Protein AF-B4WR32-F1 (afdb_monomer)

Solvent-accessible surface area (backbone atoms only — not comparable to full-atom values): 3420 Å² total; per-residue (Å²): 107,49,72,41,76,97,69,76,42,78,42,49,58,76,43,79,46,78,55,92,79,28,37,36,38,30,31,73,89,70,36,33,33,40,25,55,82,68,67,85,80,71,86,64,96,77,92,72,70,64,44,77,79,89

Foldseek 3Di:
DDADVVVRDDFDFPDWDDDPQWIWTATPVGWTWIWHPQDVVNPDDDDGDIDTPD

Mean predicted aligned error: 4.48 Å

Secondary structure (DSSP, 8-state):
-EEEGGGTEEE-EEEEEEETTEEEEEETTS-EEEEES--SS--S-----EEE--

Sequence (54 aa):
MAYVAKKDLEQEVTQKARADEDHVLTLANGWELQIAGLDDPIQTPQTVRAKRVK

Structure (mmCIF, N/CA/C/O backbone):
data_AF-B4WR32-F1
#
_entry.id   AF-B4WR32-F1
#
loop_
_atom_site.group_PDB
_atom_site.id
_atom_site.type_symbol
_atom_site.label_atom_id
_atom_site.label_alt_id
_atom_site.label_comp_id
_atom_site.label_asym_id
_atom_sit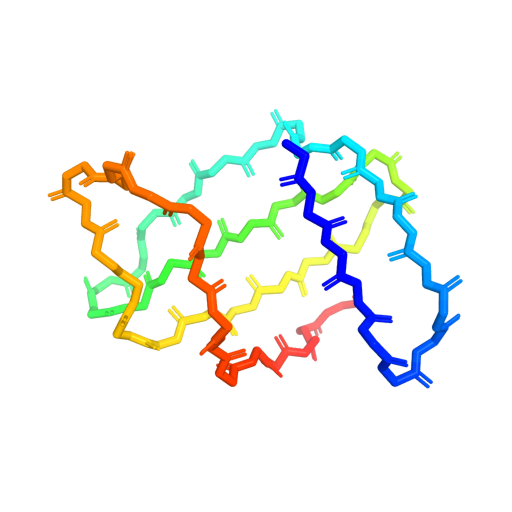e.label_entity_id
_atom_site.label_seq_id
_atom_site.pdbx_PDB_ins_code
_atom_site.Cartn_x
_atom_site.Cartn_y
_atom_site.Cartn_z
_atom_site.occupancy
_atom_site.B_iso_or_equiv
_atom_site.auth_seq_id
_atom_site.auth_comp_id
_atom_site.auth_asym_id
_atom_site.auth_atom_id
_atom_site.pdbx_PDB_model_num
ATOM 1 N N . MET A 1 1 ? -7.909 2.645 -0.229 1.00 85.69 1 MET A N 1
ATOM 2 C CA . MET A 1 1 ? -7.295 2.662 1.115 1.00 85.69 1 MET A CA 1
ATOM 3 C C . MET A 1 1 ? -6.176 1.635 1.143 1.00 85.69 1 MET A C 1
ATOM 5 O O . MET A 1 1 ? -6.270 0.653 0.415 1.00 85.69 1 MET A O 1
ATOM 9 N N . ALA A 1 2 ? -5.117 1.881 1.903 1.00 87.75 2 ALA A N 1
ATOM 10 C CA . ALA A 1 2 ? -3.977 0.990 2.059 1.00 87.75 2 ALA A CA 1
ATOM 11 C C . ALA A 1 2 ? -3.582 0.920 3.537 1.00 87.75 2 ALA A C 1
ATOM 13 O O . ALA A 1 2 ? -3.602 1.931 4.238 1.00 87.75 2 ALA A O 1
ATOM 14 N N . TYR A 1 3 ? -3.201 -0.274 3.983 1.00 91.06 3 TYR A N 1
ATOM 15 C CA . TYR A 1 3 ? -2.760 -0.532 5.347 1.00 91.06 3 TYR A CA 1
ATOM 16 C C . TYR A 1 3 ? -1.276 -0.914 5.365 1.00 91.06 3 TYR A C 1
ATOM 18 O O . TYR A 1 3 ? -0.840 -1.837 4.673 1.00 91.06 3 TYR A O 1
ATOM 26 N N . VAL A 1 4 ? -0.486 -0.199 6.165 1.00 88.56 4 VAL A N 1
ATOM 27 C CA . VAL A 1 4 ? 0.955 -0.399 6.335 1.00 88.56 4 VAL A CA 1
ATOM 28 C C . VAL A 1 4 ? 1.208 -1.109 7.662 1.00 88.56 4 VAL A C 1
ATOM 30 O O . VAL A 1 4 ? 1.448 -0.475 8.688 1.00 88.56 4 VAL A O 1
ATOM 33 N N . ALA A 1 5 ? 1.238 -2.442 7.625 1.00 87.44 5 ALA A N 1
ATOM 34 C CA . ALA A 1 5 ? 1.380 -3.289 8.814 1.00 87.44 5 ALA A CA 1
ATOM 35 C C . ALA A 1 5 ? 2.603 -2.951 9.688 1.00 87.44 5 ALA A C 1
ATOM 37 O O . ALA A 1 5 ? 2.515 -2.933 10.909 1.00 87.44 5 A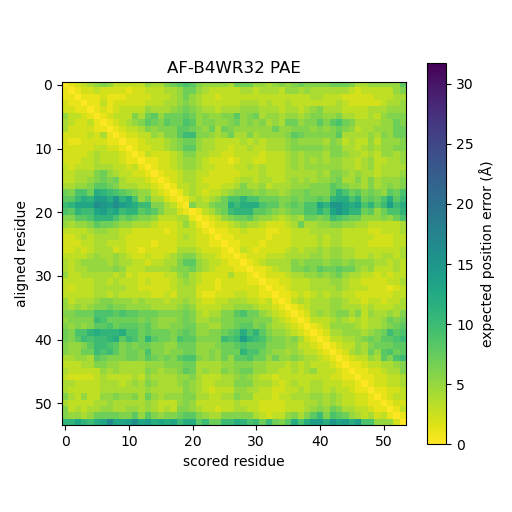LA A O 1
ATOM 38 N N . LYS A 1 6 ? 3.753 -2.613 9.083 1.00 87.50 6 LYS A N 1
ATOM 39 C CA . LYS A 1 6 ? 4.983 -2.269 9.831 1.00 87.50 6 LYS A CA 1
ATOM 40 C C . LYS A 1 6 ? 4.828 -1.023 10.715 1.00 87.50 6 LYS A C 1
ATOM 42 O O . LYS A 1 6 ? 5.634 -0.809 11.620 1.00 87.50 6 LYS A O 1
ATOM 47 N N . LYS A 1 7 ? 3.870 -0.157 10.397 1.00 87.62 7 LYS A N 1
ATOM 48 C CA . LYS A 1 7 ? 3.637 1.116 11.081 1.00 87.62 7 LYS A CA 1
ATOM 49 C C . LYS A 1 7 ? 2.260 1.188 11.729 1.00 87.62 7 LYS A C 1
ATOM 51 O O . LYS A 1 7 ? 1.956 2.244 12.267 1.00 87.62 7 LYS A O 1
ATOM 56 N N . ASP A 1 8 ? 1.496 0.094 11.677 1.00 90.62 8 ASP A N 1
ATOM 57 C CA . ASP A 1 8 ? 0.110 0.022 12.146 1.00 90.62 8 ASP A CA 1
ATOM 58 C C . ASP A 1 8 ? -0.720 1.214 11.637 1.00 90.62 8 ASP A C 1
ATOM 60 O O . ASP A 1 8 ? -1.369 1.932 12.392 1.00 90.62 8 ASP A O 1
ATOM 64 N N . LEU A 1 9 ? -0.584 1.508 10.337 1.00 89.75 9 LEU A N 1
ATOM 65 C CA . LEU A 1 9 ? -1.085 2.743 9.737 1.00 89.75 9 LEU A CA 1
ATOM 66 C C . LEU A 1 9 ? -2.026 2.445 8.572 1.00 89.75 9 LEU A C 1
ATOM 68 O O . LEU A 1 9 ? -1.593 1.929 7.543 1.00 89.75 9 LEU A O 1
ATOM 72 N N . GLU A 1 10 ? -3.285 2.848 8.704 1.00 90.38 10 GLU A N 1
ATOM 73 C CA . GLU A 1 10 ? -4.266 2.842 7.621 1.00 90.38 10 GLU A CA 1
ATOM 74 C C . GLU A 1 10 ? -4.400 4.242 7.022 1.00 90.38 10 GLU A C 1
ATOM 76 O O . GLU A 1 10 ? -4.533 5.222 7.755 1.00 90.38 10 GLU A O 1
ATOM 81 N N . GLN A 1 11 ? -4.333 4.345 5.693 1.00 92.25 11 GLN A N 1
ATOM 82 C CA . GLN A 1 11 ? -4.511 5.612 4.989 1.00 92.25 11 GLN A CA 1
ATOM 83 C C . GLN A 1 11 ? -5.275 5.469 3.679 1.00 92.25 11 GLN A C 1
ATOM 85 O O . GLN A 1 11 ? -5.242 4.444 2.991 1.00 92.25 11 GLN A O 1
ATOM 90 N N . GLU A 1 12 ? -5.929 6.556 3.284 1.00 90.44 12 GLU A N 1
ATOM 91 C CA . GLU A 1 12 ? -6.515 6.665 1.958 1.00 90.44 12 GLU A CA 1
ATOM 92 C C . GLU A 1 12 ? -5.423 6.797 0.885 1.00 90.44 12 GLU A C 1
ATOM 94 O O . GLU A 1 12 ? -4.381 7.420 1.097 1.00 90.44 12 GLU A O 1
ATOM 99 N N . VAL A 1 13 ? -5.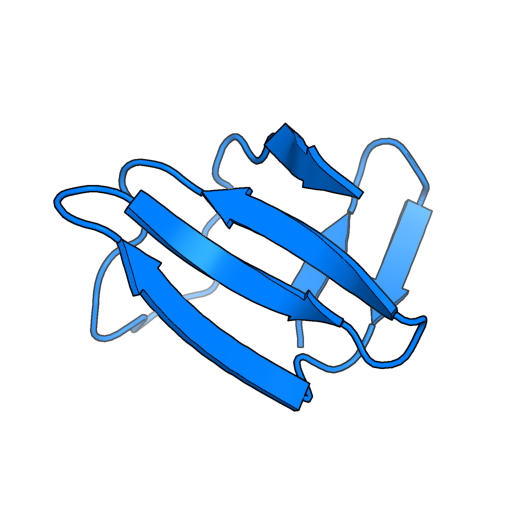658 6.169 -0.271 1.00 89.38 13 VAL A N 1
ATOM 100 C CA . VAL A 1 13 ? -4.754 6.236 -1.426 1.00 89.38 13 VAL A CA 1
ATOM 101 C C . VAL A 1 13 ? -5.268 7.353 -2.317 1.00 89.38 13 VAL A C 1
ATOM 103 O O . VAL A 1 13 ? -6.337 7.210 -2.906 1.00 89.38 13 VAL A O 1
ATOM 106 N N . THR A 1 14 ? -4.520 8.445 -2.401 1.00 90.75 14 THR A N 1
ATOM 107 C CA . THR A 1 14 ? -4.900 9.641 -3.164 1.00 90.75 14 THR A CA 1
ATOM 108 C C . THR A 1 14 ? -4.425 9.575 -4.608 1.00 90.75 14 THR A C 1
ATOM 110 O O . THR A 1 14 ? -5.047 10.168 -5.486 1.00 90.75 14 THR A O 1
ATOM 113 N N . GLN A 1 15 ? -3.353 8.827 -4.882 1.00 88.44 15 GLN A N 1
ATOM 114 C CA . GLN A 1 15 ? -2.824 8.665 -6.232 1.00 88.44 15 GLN A CA 1
ATOM 115 C C . GLN A 1 15 ? -2.318 7.245 -6.465 1.00 88.44 15 GLN A C 1
ATOM 117 O O . GLN A 1 15 ? -1.794 6.593 -5.561 1.00 88.44 15 GLN A O 1
ATOM 122 N N . LYS A 1 16 ? -2.468 6.775 -7.703 1.00 86.62 16 LYS A N 1
ATOM 123 C CA . LYS A 1 16 ? -1.888 5.523 -8.185 1.00 86.62 16 LYS A CA 1
ATOM 124 C C . LYS A 1 16 ? -1.141 5.819 -9.476 1.00 86.62 16 LYS A C 1
ATOM 126 O O . LYS A 1 16 ? -1.730 6.361 -10.407 1.00 86.62 16 LYS A O 1
ATOM 131 N N . ALA A 1 17 ? 0.131 5.470 -9.524 1.00 86.88 17 ALA A N 1
ATOM 132 C CA . ALA A 1 17 ? 0.955 5.527 -10.716 1.00 86.88 17 ALA A CA 1
ATOM 133 C C . ALA A 1 17 ? 1.491 4.127 -11.014 1.00 86.88 17 ALA A C 1
ATOM 135 O O . ALA A 1 17 ? 1.735 3.335 -10.105 1.00 86.88 17 ALA A O 1
ATOM 136 N N . ARG A 1 18 ? 1.660 3.816 -12.295 1.00 80.81 18 ARG A N 1
ATOM 137 C CA . ARG A 1 18 ? 2.311 2.586 -12.739 1.00 80.81 18 ARG A CA 1
ATOM 138 C C . ARG A 1 18 ? 3.695 2.950 -13.255 1.00 80.81 18 ARG A C 1
ATOM 140 O O . ARG A 1 18 ? 3.806 3.820 -14.115 1.00 80.81 18 ARG A O 1
ATOM 147 N N . ALA A 1 19 ? 4.717 2.316 -12.705 1.00 75.81 19 ALA A N 1
ATOM 148 C CA . ALA A 1 19 ? 6.104 2.447 -13.116 1.00 75.81 19 ALA A CA 1
ATOM 149 C C . ALA A 1 19 ? 6.580 1.057 -13.552 1.00 75.81 19 ALA A C 1
ATOM 151 O O . ALA A 1 19 ? 6.910 0.221 -12.716 1.00 75.81 19 ALA A O 1
ATOM 152 N N . ASP A 1 20 ? 6.539 0.805 -14.861 1.00 72.94 20 ASP A N 1
ATOM 153 C CA . ASP A 1 20 ? 6.890 -0.481 -15.471 1.00 72.94 20 ASP A CA 1
ATOM 154 C C . ASP A 1 20 ? 6.074 -1.663 -14.894 1.00 72.94 20 ASP A C 1
ATOM 156 O O . ASP A 1 20 ? 4.862 -1.771 -15.137 1.00 72.94 20 ASP A O 1
ATOM 160 N N . GLU A 1 21 ? 6.732 -2.538 -14.129 1.00 68.81 21 GLU A N 1
ATOM 161 C CA . GLU A 1 21 ? 6.155 -3.708 -13.447 1.00 68.81 21 GLU A CA 1
ATOM 162 C C . GLU A 1 21 ? 5.676 -3.404 -12.016 1.00 68.81 21 GLU A C 1
ATOM 164 O O . GLU A 1 21 ? 5.005 -4.231 -11.393 1.00 68.81 21 GLU A O 1
ATOM 169 N N . ASP A 1 22 ? 5.976 -2.207 -11.507 1.00 79.62 22 ASP A N 1
ATOM 170 C CA . ASP A 1 22 ? 5.652 -1.782 -10.152 1.00 79.62 22 ASP A CA 1
ATOM 171 C C . ASP A 1 22 ? 4.512 -0.753 -10.129 1.00 79.62 22 ASP A C 1
ATOM 173 O O . ASP A 1 22 ? 4.354 0.109 -10.997 1.00 79.62 22 ASP A O 1
ATOM 177 N N . HIS A 1 23 ? 3.722 -0.798 -9.063 1.00 86.62 23 HIS A N 1
ATOM 178 C CA . HIS A 1 23 ? 2.697 0.188 -8.753 1.00 86.62 23 HIS A CA 1
ATOM 179 C C . HIS A 1 23 ? 3.193 1.126 -7.658 1.00 86.62 23 HIS A C 1
ATOM 181 O O . HIS A 1 23 ? 3.550 0.691 -6.567 1.00 86.62 23 HIS A O 1
ATOM 187 N N . VAL A 1 24 ? 3.175 2.427 -7.919 1.00 89.12 24 VAL A N 1
ATOM 188 C CA . VAL A 1 24 ? 3.453 3.457 -6.919 1.00 89.12 24 VAL A CA 1
ATOM 189 C C . VAL A 1 24 ? 2.127 4.005 -6.401 1.00 89.12 24 VAL A C 1
ATOM 191 O O . VAL A 1 24 ? 1.334 4.570 -7.153 1.00 89.12 24 VAL A O 1
ATOM 194 N N . LEU A 1 25 ? 1.866 3.821 -5.110 1.00 89.62 25 LEU A N 1
ATOM 195 C CA . LEU A 1 25 ? 0.702 4.372 -4.425 1.00 89.62 25 LEU A CA 1
ATOM 196 C C . LEU A 1 25 ? 1.125 5.559 -3.567 1.00 89.62 25 LEU A C 1
ATOM 198 O O . LEU A 1 25 ? 2.008 5.428 -2.718 1.00 89.62 25 LEU A O 1
ATOM 202 N N . THR A 1 26 ? 0.440 6.684 -3.740 1.00 91.81 26 THR A N 1
ATOM 203 C CA . THR A 1 26 ? 0.583 7.852 -2.871 1.00 91.81 26 THR A CA 1
ATOM 204 C C . THR A 1 26 ? -0.544 7.851 -1.850 1.00 91.81 26 THR A C 1
ATOM 206 O O . THR A 1 26 ? -1.724 7.751 -2.199 1.00 91.81 26 THR A O 1
ATOM 209 N N . LEU A 1 27 ? -0.175 7.938 -0.578 1.00 91.94 27 LEU A N 1
ATOM 210 C CA . LEU A 1 27 ? -1.095 7.994 0.552 1.00 91.94 27 LEU A CA 1
ATOM 211 C C . LEU A 1 27 ? -1.441 9.446 0.911 1.00 91.94 27 LEU A C 1
ATOM 213 O O . LEU A 1 27 ? -0.667 10.367 0.653 1.00 91.94 27 LEU A O 1
ATOM 217 N N . ALA A 1 28 ? -2.576 9.651 1.583 1.00 90.75 28 ALA A N 1
ATOM 218 C CA . ALA A 1 28 ? -3.035 10.972 2.033 1.00 90.75 28 ALA A CA 1
ATOM 219 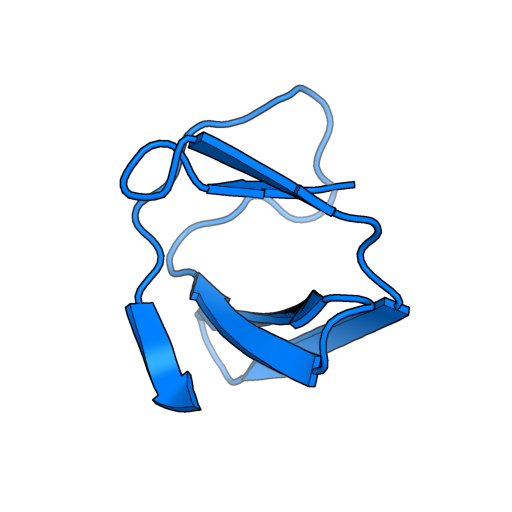C C . ALA A 1 28 ? -2.053 11.692 2.980 1.00 90.75 28 ALA A C 1
ATOM 221 O O . ALA A 1 28 ? -2.039 12.916 3.056 1.00 90.75 28 ALA A O 1
ATOM 222 N N . ASN A 1 29 ? -1.192 10.945 3.672 1.00 87.38 29 ASN A N 1
ATOM 223 C CA . ASN A 1 29 ? -0.129 11.493 4.519 1.00 87.38 29 ASN A CA 1
ATOM 224 C C . ASN A 1 29 ? 1.139 11.905 3.741 1.00 87.38 29 ASN A C 1
ATOM 226 O O . ASN A 1 29 ? 2.136 12.273 4.363 1.00 87.38 29 ASN A O 1
ATOM 230 N N . GLY A 1 30 ? 1.128 11.798 2.409 1.00 87.25 30 GLY A N 1
ATOM 231 C CA . GLY A 1 30 ? 2.255 12.122 1.537 1.00 87.25 30 GLY A CA 1
ATOM 232 C C . GLY A 1 30 ? 3.291 11.008 1.375 1.00 87.25 30 GLY A C 1
ATOM 233 O O . GLY A 1 30 ? 4.362 11.269 0.836 1.00 87.25 30 GLY A O 1
ATOM 234 N N . TRP A 1 31 ? 3.020 9.786 1.845 1.00 90.62 31 TRP A N 1
ATOM 235 C CA . TRP A 1 31 ? 3.929 8.654 1.640 1.00 90.62 31 TRP A CA 1
ATOM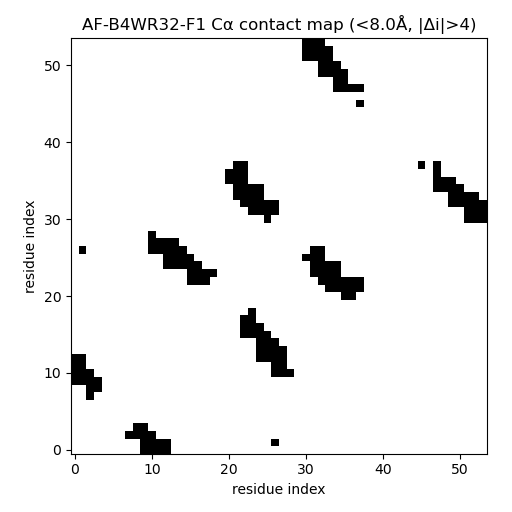 236 C C . TRP A 1 31 ? 3.764 8.054 0.255 1.00 90.62 31 TRP A C 1
ATOM 238 O O . TRP A 1 31 ? 2.643 7.846 -0.206 1.00 90.62 31 TRP A O 1
ATOM 248 N N . GLU A 1 32 ? 4.889 7.686 -0.345 1.00 90.44 32 GLU A N 1
ATOM 249 C CA . GLU A 1 32 ? 4.932 6.994 -1.628 1.00 90.44 32 GLU A CA 1
ATOM 250 C C . GLU A 1 32 ? 5.409 5.555 -1.409 1.00 90.44 32 GLU A C 1
ATOM 252 O O . GLU A 1 32 ? 6.507 5.302 -0.895 1.00 90.44 32 GLU A O 1
ATOM 257 N N . LEU A 1 33 ? 4.556 4.598 -1.767 1.00 89.69 33 LEU A N 1
ATOM 258 C CA . LEU A 1 33 ? 4.808 3.169 -1.644 1.00 89.69 33 LEU A CA 1
ATOM 259 C C . LEU A 1 33 ? 4.942 2.553 -3.030 1.00 89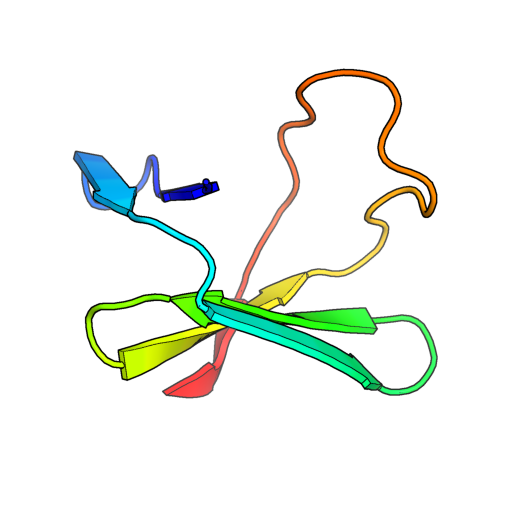.69 33 LEU A C 1
ATOM 261 O O . LEU A 1 33 ? 3.978 2.526 -3.784 1.00 89.69 33 LEU A O 1
ATOM 265 N N . GLN A 1 34 ? 6.114 2.013 -3.335 1.00 90.62 34 GLN A N 1
ATOM 266 C CA . GLN A 1 34 ? 6.348 1.192 -4.514 1.00 90.62 34 GLN A CA 1
ATOM 267 C C . GLN A 1 34 ? 6.022 -0.263 -4.187 1.00 90.62 34 GLN A C 1
ATOM 269 O O . GLN A 1 34 ? 6.536 -0.830 -3.219 1.00 90.62 34 GLN A O 1
ATOM 274 N N . ILE A 1 35 ? 5.147 -0.856 -4.981 1.00 89.44 35 ILE A N 1
ATOM 275 C CA . ILE A 1 35 ? 4.558 -2.167 -4.766 1.00 89.44 35 ILE A CA 1
ATOM 276 C C . ILE A 1 35 ? 4.791 -2.999 -6.018 1.00 89.44 35 ILE A C 1
ATOM 278 O O . ILE A 1 35 ? 4.256 -2.687 -7.076 1.00 89.44 35 ILE A O 1
ATOM 282 N N . ALA A 1 36 ? 5.556 -4.074 -5.874 1.00 85.81 36 ALA A N 1
ATOM 283 C CA . ALA A 1 36 ? 5.775 -5.036 -6.945 1.00 85.81 36 ALA A CA 1
ATOM 284 C C . ALA A 1 36 ? 4.708 -6.137 -6.887 1.00 85.81 36 ALA A C 1
ATOM 286 O O . ALA A 1 36 ? 4.406 -6.637 -5.797 1.00 85.81 36 ALA A O 1
ATOM 287 N N . GLY A 1 37 ? 4.169 -6.534 -8.043 1.00 79.44 37 GLY A N 1
ATOM 288 C CA . GLY A 1 37 ? 3.241 -7.668 -8.146 1.00 79.44 37 GLY A CA 1
ATOM 289 C C . GLY A 1 37 ? 1.880 -7.437 -7.483 1.00 79.44 37 GLY A C 1
ATOM 290 O O . GLY A 1 37 ? 1.316 -8.361 -6.904 1.00 79.44 37 GLY A O 1
ATOM 291 N N . LEU A 1 38 ? 1.383 -6.199 -7.518 1.00 82.88 38 LEU A N 1
ATOM 292 C CA . LEU A 1 38 ? -0.003 -5.895 -7.170 1.00 82.88 38 LEU A CA 1
ATOM 293 C C . LEU A 1 38 ? -0.889 -6.211 -8.375 1.00 82.88 38 LEU A C 1
ATOM 295 O O . LEU A 1 38 ? -0.617 -5.710 -9.465 1.00 82.88 38 LEU A O 1
ATOM 299 N N . ASP A 1 39 ? -1.941 -7.003 -8.182 1.00 81.50 39 ASP A N 1
ATOM 300 C CA . ASP A 1 39 ? -2.880 -7.277 -9.267 1.00 81.50 39 ASP A CA 1
ATOM 301 C C . ASP A 1 39 ? -3.628 -6.000 -9.672 1.00 81.50 39 ASP A C 1
ATOM 303 O O . ASP A 1 39 ? -4.103 -5.239 -8.826 1.00 81.50 39 ASP A O 1
ATOM 307 N N . ASP A 1 40 ? -3.771 -5.780 -10.977 1.00 76.62 40 ASP A N 1
ATOM 308 C CA . ASP A 1 40 ? -4.543 -4.674 -11.540 1.00 76.62 40 ASP A CA 1
ATOM 309 C C . ASP A 1 40 ? -5.501 -5.225 -12.614 1.00 76.62 40 ASP A C 1
ATOM 311 O O . ASP A 1 40 ? -5.039 -5.652 -13.676 1.00 76.62 40 ASP A O 1
ATOM 315 N N . PRO A 1 41 ? -6.827 -5.274 -12.366 1.00 76.81 41 PRO A N 1
ATOM 316 C CA . PRO A 1 41 ? -7.546 -4.658 -11.250 1.00 76.81 41 PRO A CA 1
ATOM 317 C C . PRO A 1 41 ? -7.489 -5.468 -9.942 1.00 76.81 41 PRO A C 1
ATOM 319 O O . PRO A 1 41 ? -7.671 -6.684 -9.932 1.00 76.81 41 PRO A O 1
ATOM 322 N N . ILE A 1 42 ? -7.354 -4.768 -8.812 1.00 83.00 42 ILE A N 1
ATOM 323 C CA . ILE A 1 42 ? -7.429 -5.363 -7.468 1.00 83.00 42 ILE A CA 1
ATOM 324 C C . ILE A 1 42 ? -8.868 -5.834 -7.204 1.00 83.00 42 ILE A C 1
ATOM 326 O O . ILE A 1 42 ? -9.762 -5.013 -6.996 1.00 83.00 42 ILE A O 1
ATOM 330 N N . GLN A 1 43 ? -9.100 -7.148 -7.192 1.00 84.06 43 GLN A N 1
ATOM 331 C CA . GLN A 1 43 ? -10.434 -7.722 -6.946 1.00 84.06 43 GLN A CA 1
ATOM 332 C C . GLN A 1 43 ? -10.711 -8.009 -5.467 1.00 84.06 43 GLN A C 1
ATOM 334 O O . GLN A 1 43 ? -11.852 -7.934 -5.015 1.00 84.06 43 GLN A O 1
ATOM 339 N N . THR A 1 44 ? -9.671 -8.332 -4.703 1.00 86.50 44 THR A N 1
ATOM 340 C CA . THR A 1 44 ? -9.755 -8.647 -3.274 1.00 86.50 44 THR A CA 1
ATOM 341 C C . THR A 1 44 ? -8.711 -7.846 -2.505 1.00 86.50 44 THR A C 1
ATOM 343 O O . THR A 1 44 ? -7.743 -7.378 -3.098 1.00 86.50 44 THR A O 1
ATOM 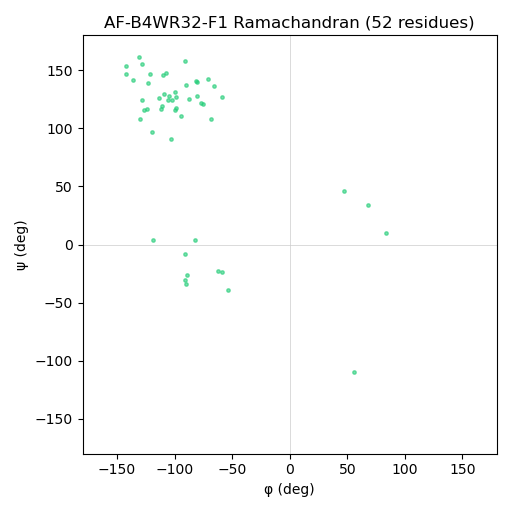346 N N . PRO A 1 45 ? -8.839 -7.691 -1.180 1.00 87.25 45 PRO A N 1
ATOM 347 C CA . PRO A 1 45 ? -7.735 -7.201 -0.364 1.00 87.25 45 PRO A CA 1
ATOM 348 C C . PRO A 1 45 ? -6.522 -8.131 -0.514 1.00 87.25 45 PRO A C 1
ATOM 350 O O . PRO A 1 45 ? -6.644 -9.342 -0.327 1.00 87.25 45 PRO A O 1
ATOM 353 N N . GLN A 1 46 ? -5.360 -7.578 -0.862 1.00 86.06 46 GLN A N 1
ATOM 354 C CA . GLN A 1 46 ? -4.120 -8.335 -1.054 1.00 86.06 46 GLN A CA 1
ATOM 355 C C . GLN A 1 46 ? -3.025 -7.788 -0.145 1.00 86.06 46 GLN A C 1
ATOM 357 O O .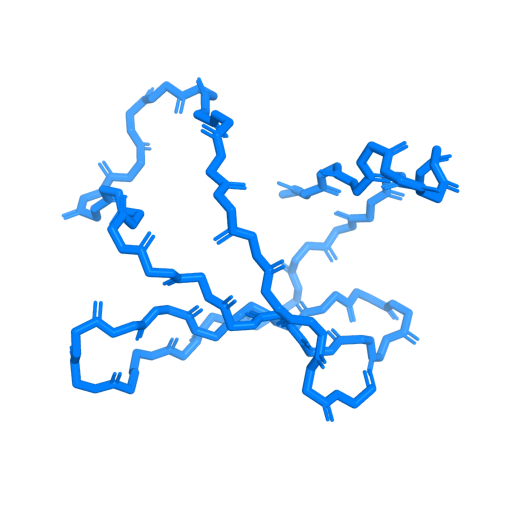 GLN A 1 46 ? -2.877 -6.576 0.012 1.00 86.06 46 GLN A O 1
ATOM 362 N N . THR A 1 47 ? -2.245 -8.689 0.451 1.00 90.62 47 THR A N 1
ATOM 363 C CA . THR A 1 47 ? -1.050 -8.319 1.215 1.00 90.62 47 THR A CA 1
ATOM 364 C C . THR A 1 47 ? 0.174 -8.533 0.347 1.00 90.62 47 THR A C 1
ATOM 366 O O . THR A 1 47 ? 0.506 -9.659 -0.012 1.00 90.62 47 THR A O 1
ATOM 369 N N . VAL A 1 48 ? 0.857 -7.441 0.035 1.00 88.62 48 VAL A N 1
ATOM 370 C CA . VAL A 1 48 ? 2.012 -7.407 -0.862 1.00 88.62 48 VAL A CA 1
ATOM 371 C C . VAL A 1 48 ? 3.178 -6.705 -0.184 1.00 88.62 48 VAL A C 1
ATOM 373 O O . VAL A 1 48 ? 3.003 -5.892 0.730 1.00 88.6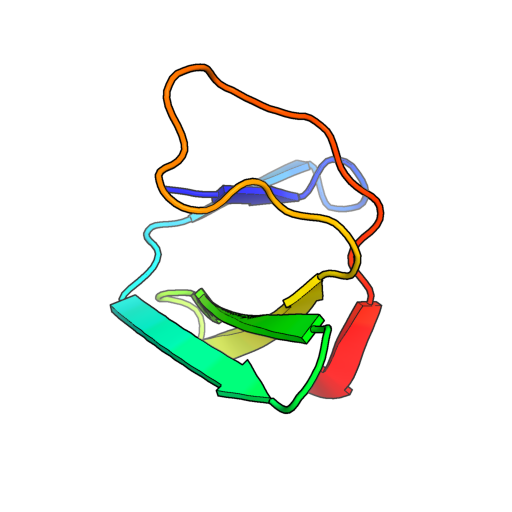2 48 VAL A O 1
ATOM 376 N N . ARG A 1 49 ? 4.401 -7.025 -0.611 1.00 87.75 49 ARG A N 1
ATOM 377 C CA . ARG A 1 49 ? 5.579 -6.300 -0.134 1.00 87.75 49 ARG A CA 1
ATOM 378 C C . ARG A 1 49 ? 5.636 -4.939 -0.816 1.00 87.75 49 ARG A C 1
ATOM 380 O O . ARG A 1 49 ? 5.766 -4.853 -2.030 1.00 87.75 49 ARG A O 1
ATOM 387 N N . ALA A 1 50 ? 5.610 -3.891 -0.002 1.00 88.69 50 ALA A N 1
ATOM 388 C CA . ALA A 1 50 ? 5.803 -2.519 -0.440 1.00 88.69 50 ALA A CA 1
ATOM 389 C C . ALA A 1 50 ? 7.145 -1.973 0.065 1.00 88.69 50 ALA A C 1
ATOM 391 O O . ALA A 1 50 ? 7.579 -2.280 1.181 1.00 88.69 50 ALA A O 1
ATOM 392 N N . LYS A 1 51 ? 7.784 -1.123 -0.735 1.00 89.50 51 LYS A N 1
ATOM 393 C CA . LYS A 1 51 ? 8.932 -0.305 -0.341 1.00 89.50 51 LYS A CA 1
ATOM 394 C C . LYS A 1 51 ? 8.489 1.148 -0.262 1.00 89.50 51 LYS A C 1
ATOM 396 O O . LYS A 1 51 ? 7.890 1.665 -1.196 1.00 89.50 51 LYS A O 1
ATOM 401 N N . ARG A 1 52 ? 8.798 1.817 0.848 1.00 88.69 52 ARG A N 1
ATOM 402 C CA . ARG A 1 52 ? 8.600 3.264 0.950 1.00 88.69 52 ARG A CA 1
ATOM 403 C C . ARG A 1 52 ? 9.724 3.966 0.198 1.00 88.69 52 ARG A C 1
ATOM 405 O O . ARG A 1 52 ? 10.887 3.749 0.533 1.00 88.69 52 ARG A O 1
ATOM 412 N N . VAL A 1 53 ? 9.363 4.778 -0.786 1.00 84.88 53 VAL A N 1
ATOM 413 C CA . VAL A 1 53 ? 10.308 5.541 -1.613 1.00 84.88 53 VAL A CA 1
ATOM 414 C C . VAL A 1 53 ? 10.578 6.913 -0.993 1.00 84.88 53 VAL A C 1
ATOM 416 O O . VAL A 1 53 ? 11.708 7.395 -1.041 1.00 84.88 53 VAL A O 1
ATOM 419 N N . LYS A 1 54 ? 9.565 7.497 -0.343 1.00 74.50 54 LYS A N 1
ATOM 420 C CA . LYS A 1 54 ? 9.606 8.825 0.271 1.00 74.50 54 LYS A CA 1
ATOM 421 C C . LYS A 1 54 ? 8.938 8.825 1.644 1.00 74.50 54 LYS A C 1
ATOM 423 O O . LYS A 1 54 ? 7.859 8.202 1.777 1.00 74.50 54 LYS A O 1
#

Radius of gyration: 10.3 Å; Cα contacts (8 Å, |Δi|>4): 92; chains: 1; bounding box: 21×21×28 Å

Nearest PDB structures (foldseek):
  4hco-assembly2_A  TM=7.547E-01  e=1.098E+00  Homo sapiens
  7mso-assembly2_B  TM=7.130E-01  e=1.238E+00  Homo sapiens
  4hab-assembly2_B  TM=7.429E-01  e=1.669E+00  Homo sapiens
  8s30-assembly1_A  TM=6.517E-01  e=1.166E+00  Homo sapiens
  6ax4-assembly1_A  TM=4.261E-01  e=1.314E+00  Homo sapiens

pLDDT: mean 86.25, std 5.25, range [68.81, 92.25]